Protein AF-A0A2X3K5T3-F1 (afdb_monomer_lite)

pLDDT: mean 76.41, std 12.69, range [44.5, 94.44]

Sequence (70 aa):
MAKISAVERGHFLTVIPHFAWRLVNPATLKYFDAPHRPMYMQEYLYSIRNHRYTATMLQHIAEDRDGTSH

Structure (mmCIF, N/CA/C/O backbone):
data_AF-A0A2X3K5T3-F1
#
_entry.id   AF-A0A2X3K5T3-F1
#
loop_
_atom_site.group_PDB
_atom_site.id
_atom_site.type_symbol
_atom_site.label_atom_id
_atom_site.label_alt_id
_atom_site.label_comp_id
_atom_site.label_asym_id
_atom_site.label_entity_id
_atom_site.label_seq_id
_atom_site.pdbx_PDB_ins_code
_atom_site.Cartn_x
_atom_site.Cartn_y
_atom_site.Cartn_z
_atom_site.occupancy
_atom_site.B_iso_or_equiv
_atom_site.auth_seq_id
_atom_site.auth_comp_id
_atom_site.auth_asym_id
_atom_site.auth_atom_id
_atom_site.pdbx_PDB_model_num
ATOM 1 N N . MET A 1 1 ? 14.643 4.193 1.684 1.00 48.53 1 MET A N 1
ATOM 2 C CA . MET A 1 1 ? 15.546 5.000 0.832 1.00 48.53 1 MET A CA 1
ATOM 3 C C . MET A 1 1 ? 16.582 4.161 0.077 1.00 48.53 1 MET A C 1
ATOM 5 O O . MET A 1 1 ? 16.620 4.269 -1.136 1.00 48.53 1 MET A O 1
ATOM 9 N N . ALA A 1 2 ? 17.369 3.284 0.719 1.00 54.53 2 ALA A N 1
ATOM 10 C CA . ALA A 1 2 ? 18.468 2.563 0.042 1.00 54.53 2 ALA A CA 1
ATOM 11 C C . ALA A 1 2 ? 18.056 1.547 -1.050 1.00 54.53 2 ALA A C 1
ATOM 13 O O . ALA A 1 2 ? 18.795 1.353 -2.008 1.00 54.53 2 ALA A O 1
ATOM 14 N N . LYS A 1 3 ? 16.891 0.894 -0.923 1.00 54.06 3 LYS A N 1
ATOM 15 C CA . LYS A 1 3 ? 16.417 -0.080 -1.921 1.00 54.06 3 LYS A CA 1
ATOM 16 C C . LYS A 1 3 ? 15.877 0.622 -3.176 1.00 54.06 3 LYS A C 1
ATOM 18 O O . LYS A 1 3 ? 16.379 0.372 -4.258 1.00 54.06 3 LYS A O 1
ATOM 23 N N . ILE A 1 4 ? 14.942 1.564 -3.050 1.00 57.91 4 ILE A N 1
ATOM 24 C CA . ILE A 1 4 ? 14.327 2.248 -4.211 1.00 57.91 4 ILE A CA 1
ATOM 25 C C . ILE A 1 4 ? 15.392 2.814 -5.175 1.00 57.91 4 ILE A C 1
ATOM 27 O O . ILE A 1 4 ? 15.339 2.542 -6.371 1.00 57.91 4 ILE A O 1
ATOM 31 N N . SER A 1 5 ? 16.439 3.455 -4.645 1.00 56.53 5 SER A N 1
ATOM 32 C CA . SER A 1 5 ? 17.512 4.046 -5.459 1.00 56.53 5 SER A CA 1
ATOM 33 C C . SER A 1 5 ? 18.418 3.044 -6.185 1.00 56.53 5 SER A C 1
ATOM 35 O O . SER A 1 5 ? 19.163 3.432 -7.082 1.00 56.53 5 SER A O 1
ATOM 37 N N . ALA A 1 6 ? 18.441 1.765 -5.805 1.00 59.16 6 ALA A N 1
ATOM 38 C CA . ALA A 1 6 ? 19.207 0.747 -6.528 1.00 59.16 6 ALA A CA 1
ATOM 39 C C . ALA A 1 6 ? 18.351 -0.028 -7.559 1.00 59.16 6 ALA A C 1
ATOM 41 O O . ALA A 1 6 ? 18.930 -0.602 -8.481 1.00 59.16 6 ALA A O 1
ATOM 42 N N . VAL A 1 7 ? 17.008 0.044 -7.484 1.00 61.03 7 VAL A N 1
ATOM 43 C CA . VAL A 1 7 ? 16.113 -0.378 -8.585 1.00 61.03 7 VAL A CA 1
ATOM 44 C C . VAL A 1 7 ? 16.270 0.593 -9.746 1.00 61.03 7 VAL A C 1
ATOM 46 O O . VAL A 1 7 ? 16.478 0.176 -10.878 1.00 61.03 7 VAL A O 1
ATOM 49 N N . GLU A 1 8 ? 16.261 1.895 -9.448 1.00 60.03 8 GLU A N 1
ATOM 50 C CA . GLU A 1 8 ? 16.418 2.966 -10.443 1.00 60.03 8 GLU A CA 1
ATOM 51 C C . GLU A 1 8 ? 17.763 2.907 -11.185 1.00 60.03 8 GLU A C 1
ATOM 53 O O . GLU A 1 8 ? 17.872 3.374 -12.313 1.00 60.03 8 GLU A O 1
ATOM 58 N N . ARG A 1 9 ? 18.786 2.290 -10.579 1.00 67.06 9 ARG A N 1
ATOM 59 C CA . ARG A 1 9 ? 20.104 2.055 -11.192 1.00 67.06 9 ARG A CA 1
ATOM 60 C C . ARG A 1 9 ? 20.224 0.702 -11.911 1.00 67.06 9 ARG A C 1
ATOM 62 O O . ARG A 1 9 ? 21.303 0.364 -12.382 1.00 67.06 9 ARG A O 1
ATOM 69 N N . GLY A 1 10 ? 19.142 -0.077 -11.989 1.00 66.00 10 GLY A N 1
ATOM 70 C CA . GLY A 1 10 ? 19.089 -1.347 -12.723 1.00 66.00 10 GLY A CA 1
ATOM 71 C C . GLY A 1 10 ? 19.817 -2.520 -12.058 1.00 66.00 10 GLY A C 1
ATOM 72 O O . GLY A 1 10 ? 20.036 -3.543 -12.700 1.00 66.00 10 GLY A O 1
ATOM 73 N N . HIS A 1 11 ? 20.202 -2.404 -10.784 1.00 74.75 11 HIS A N 1
ATOM 74 C CA . HIS A 1 11 ? 20.995 -3.434 -10.105 1.00 74.75 11 HIS A CA 1
ATOM 75 C C . HIS A 1 11 ? 20.157 -4.559 -9.490 1.00 74.75 11 HIS A C 1
ATOM 77 O O . HIS A 1 11 ? 20.717 -5.590 -9.116 1.00 74.75 11 HIS A O 1
ATOM 83 N N . PHE A 1 12 ? 18.838 -4.384 -9.353 1.00 72.81 12 PHE A N 1
ATOM 84 C CA . PHE A 1 12 ? 17.964 -5.417 -8.802 1.00 72.81 12 PHE A CA 1
ATOM 85 C C . PHE A 1 12 ? 16.485 -5.231 -9.176 1.00 72.81 12 PHE A C 1
ATOM 87 O O . PHE A 1 12 ? 16.048 -4.134 -9.521 1.00 72.81 12 PHE A O 1
ATOM 94 N N . LEU A 1 13 ? 15.711 -6.314 -9.046 1.00 79.62 13 LEU A N 1
ATOM 95 C CA . LEU A 1 13 ? 14.250 -6.328 -9.161 1.00 79.62 13 LEU A CA 1
ATOM 96 C C . LEU A 1 13 ? 13.613 -6.456 -7.772 1.00 79.62 13 LEU A C 1
ATOM 98 O O . LEU A 1 13 ? 14.113 -7.197 -6.925 1.00 79.62 13 LEU A O 1
ATOM 102 N N . THR A 1 14 ? 12.494 -5.767 -7.540 1.00 80.38 14 THR A N 1
ATOM 103 C CA . THR A 1 14 ? 11.713 -5.883 -6.300 1.00 80.38 14 THR A CA 1
ATOM 104 C C . THR A 1 14 ? 10.244 -6.110 -6.597 1.00 80.38 14 THR A C 1
ATOM 106 O O . THR A 1 14 ? 9.687 -5.510 -7.511 1.00 80.38 14 THR A O 1
ATOM 109 N N . VAL A 1 15 ? 9.606 -6.938 -5.776 1.00 80.50 15 VAL A N 1
ATOM 110 C CA . VAL A 1 15 ? 8.147 -7.047 -5.734 1.00 80.50 15 VAL A CA 1
ATOM 111 C C . VAL A 1 15 ? 7.613 -5.915 -4.856 1.00 80.50 15 VAL A C 1
ATOM 113 O O . VAL A 1 15 ? 8.201 -5.613 -3.814 1.00 80.50 15 VAL A O 1
ATOM 116 N N . ILE A 1 16 ? 6.523 -5.277 -5.278 1.00 80.19 16 ILE A N 1
ATOM 117 C CA . ILE A 1 16 ? 5.807 -4.252 -4.510 1.00 80.19 16 ILE A CA 1
ATOM 118 C C . ILE A 1 16 ? 4.318 -4.613 -4.420 1.00 80.19 16 ILE A C 1
ATOM 120 O O . ILE A 1 16 ? 3.814 -5.303 -5.310 1.00 80.19 16 ILE A O 1
ATOM 124 N N . PRO A 1 17 ? 3.588 -4.143 -3.391 1.00 78.94 17 PRO A N 1
ATOM 125 C CA . PRO A 1 17 ? 2.134 -4.246 -3.370 1.00 78.94 17 PRO A CA 1
ATOM 126 C C . PRO A 1 17 ? 1.506 -3.585 -4.601 1.00 78.94 17 PRO A C 1
ATOM 128 O O . PRO A 1 17 ? 1.950 -2.522 -5.040 1.00 78.94 17 PRO A O 1
ATOM 131 N N . HIS A 1 18 ? 0.421 -4.165 -5.118 1.00 77.69 18 HIS A N 1
ATOM 132 C CA . HIS A 1 18 ? -0.229 -3.696 -6.347 1.00 77.69 18 HIS A CA 1
ATOM 133 C C . HIS A 1 18 ? -0.807 -2.272 -6.256 1.00 77.69 18 HIS A C 1
ATOM 135 O O . HIS A 1 18 ? -1.117 -1.676 -7.273 1.00 77.69 18 HIS A O 1
ATOM 141 N N . PHE A 1 19 ? -0.973 -1.658 -5.086 1.00 77.00 19 PHE A N 1
ATOM 142 C CA . PHE A 1 19 ? -1.357 -0.240 -5.047 1.00 77.00 19 PHE A CA 1
ATOM 143 C C . PHE A 1 19 ? -0.149 0.699 -5.189 1.00 77.00 19 PHE A C 1
ATOM 145 O O . PHE A 1 19 ? -0.312 1.839 -5.620 1.00 77.00 19 PHE A O 1
ATOM 152 N N . ALA A 1 20 ? 1.055 0.229 -4.847 1.00 78.00 20 ALA A N 1
ATOM 153 C CA . ALA A 1 20 ? 2.241 1.063 -4.700 1.00 78.00 20 ALA A CA 1
ATOM 154 C C . ALA A 1 20 ? 2.839 1.512 -6.041 1.00 78.00 20 ALA A C 1
ATOM 156 O O . ALA A 1 20 ? 3.477 2.559 -6.074 1.00 78.00 20 ALA A O 1
ATOM 157 N N . TRP A 1 21 ? 2.599 0.796 -7.151 1.00 73.50 21 TRP A N 1
ATOM 158 C CA . TRP A 1 21 ? 3.085 1.220 -8.480 1.00 73.50 21 TRP A CA 1
ATOM 159 C C . TRP A 1 21 ? 2.492 2.561 -8.933 1.00 73.50 21 TRP A C 1
ATOM 161 O O . TRP A 1 21 ? 3.116 3.273 -9.709 1.00 73.50 21 TRP A O 1
ATOM 171 N N . ARG A 1 22 ? 1.324 2.946 -8.402 1.00 73.12 22 ARG A N 1
ATOM 172 C CA . ARG A 1 22 ? 0.723 4.269 -8.638 1.00 73.12 22 ARG A CA 1
ATOM 173 C C . ARG A 1 22 ? 1.426 5.396 -7.874 1.00 73.12 22 ARG A C 1
ATOM 175 O O . ARG A 1 22 ? 1.222 6.559 -8.194 1.00 73.12 22 ARG A O 1
ATOM 182 N N . LEU A 1 23 ? 2.215 5.056 -6.854 1.00 73.12 23 LEU A N 1
ATOM 183 C CA . LEU A 1 23 ? 2.911 6.002 -5.974 1.00 73.12 23 LEU A CA 1
ATOM 184 C C . LEU A 1 23 ? 4.398 6.157 -6.324 1.00 73.12 23 LEU A C 1
ATOM 186 O O . LEU A 1 23 ? 5.074 7.011 -5.756 1.00 73.12 23 LEU A O 1
ATOM 190 N N . VAL A 1 2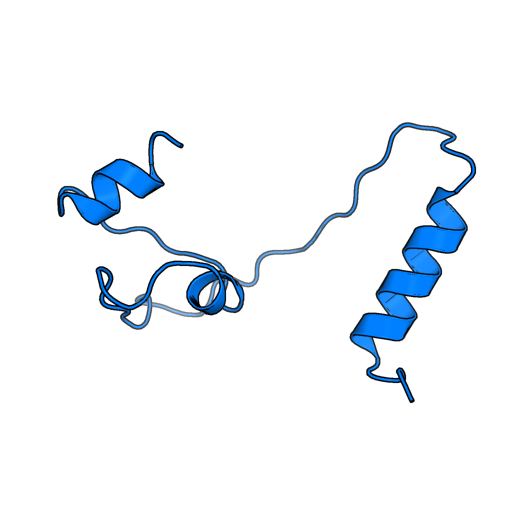4 ? 4.921 5.329 -7.230 1.00 69.56 24 VAL A N 1
ATOM 191 C CA . VAL A 1 24 ? 6.304 5.397 -7.717 1.00 69.56 24 VAL A CA 1
ATOM 192 C C . VAL A 1 24 ? 6.342 5.948 -9.140 1.00 69.56 24 VAL A C 1
ATOM 194 O O . VAL A 1 24 ? 5.412 5.752 -9.917 1.00 69.56 24 VAL A O 1
ATOM 197 N N . ASN A 1 25 ? 7.410 6.676 -9.473 1.00 66.25 25 ASN A N 1
ATOM 198 C CA . ASN A 1 25 ? 7.510 7.417 -10.728 1.00 66.25 25 ASN A CA 1
ATOM 199 C C . ASN A 1 25 ? 7.517 6.463 -11.946 1.00 66.25 25 ASN A C 1
ATOM 201 O O . ASN A 1 25 ? 8.496 5.737 -12.138 1.00 66.25 25 ASN A O 1
ATOM 205 N N . PRO A 1 26 ? 6.476 6.464 -12.802 1.00 63.72 26 PRO A N 1
ATOM 206 C CA . PRO A 1 26 ? 6.420 5.586 -13.968 1.00 63.72 26 PRO A CA 1
ATOM 207 C C . PRO A 1 26 ? 7.357 6.033 -15.099 1.00 63.72 26 PRO A C 1
ATOM 209 O O . PRO A 1 26 ? 7.607 5.256 -16.014 1.00 63.72 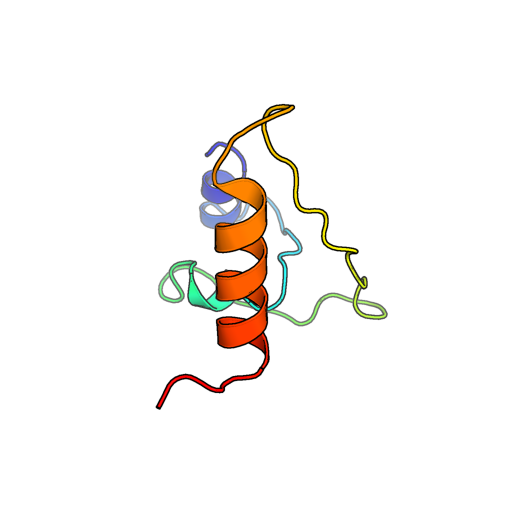26 PRO A O 1
ATOM 212 N N . ALA A 1 27 ? 7.896 7.259 -15.059 1.00 70.69 27 ALA A N 1
ATOM 213 C CA . ALA A 1 27 ? 8.780 7.763 -16.111 1.00 70.69 27 ALA A CA 1
ATOM 214 C C . ALA A 1 27 ? 10.149 7.061 -16.135 1.00 70.69 27 ALA A C 1
ATOM 216 O O . ALA A 1 27 ? 10.810 7.045 -17.170 1.00 70.69 27 ALA A O 1
ATOM 217 N N . THR A 1 28 ? 10.578 6.482 -15.009 1.00 70.25 28 THR A N 1
ATOM 218 C CA . THR A 1 28 ? 11.890 5.830 -14.865 1.00 70.25 28 THR A CA 1
ATOM 219 C C . THR A 1 28 ? 11.804 4.325 -14.612 1.00 70.25 28 THR A C 1
ATOM 221 O O . THR A 1 28 ? 12.835 3.655 -14.611 1.00 70.25 28 THR A O 1
ATOM 224 N N . LEU A 1 29 ? 10.601 3.771 -14.413 1.00 74.75 29 LEU A N 1
ATOM 225 C CA . LEU A 1 29 ? 10.399 2.382 -13.995 1.00 74.75 29 LEU A CA 1
ATOM 226 C C . LEU A 1 29 ? 9.497 1.619 -14.970 1.00 74.75 29 LEU A C 1
ATOM 228 O O . LEU A 1 29 ? 8.436 2.094 -15.367 1.00 74.75 29 LEU A O 1
ATOM 232 N N . LYS A 1 30 ? 9.900 0.390 -15.308 1.00 77.69 30 LYS A N 1
ATOM 233 C CA . LYS A 1 30 ? 9.096 -0.563 -16.081 1.00 77.69 30 LYS A CA 1
ATOM 234 C C . LYS A 1 30 ? 8.532 -1.634 -15.151 1.00 77.69 30 LYS A C 1
ATOM 236 O O . LYS A 1 30 ? 9.285 -2.263 -14.410 1.00 77.69 30 LYS A O 1
ATOM 241 N N . TYR A 1 31 ? 7.222 -1.852 -15.218 1.00 77.19 31 TYR A N 1
ATOM 242 C CA . TYR A 1 31 ? 6.514 -2.840 -14.403 1.00 77.19 31 TYR A CA 1
ATOM 243 C C . TYR A 1 31 ? 6.315 -4.145 -15.175 1.00 77.19 31 TYR A C 1
ATOM 245 O O . TYR A 1 31 ? 6.109 -4.136 -16.389 1.00 77.19 31 TYR A O 1
ATOM 253 N N . PHE A 1 32 ? 6.376 -5.259 -14.454 1.00 79.69 32 PHE A N 1
ATOM 254 C CA . PHE A 1 32 ? 6.156 -6.607 -14.966 1.00 79.69 32 PHE A CA 1
ATOM 255 C C . PHE A 1 32 ? 5.291 -7.372 -13.971 1.00 79.69 32 PHE A C 1
ATOM 257 O O . PHE A 1 32 ? 5.359 -7.105 -12.767 1.00 79.69 32 PHE A O 1
ATOM 264 N N . ASP A 1 33 ? 4.543 -8.354 -14.462 1.00 80.25 33 ASP A N 1
ATOM 265 C CA . ASP A 1 33 ? 3.866 -9.299 -13.584 1.00 80.25 33 ASP A CA 1
ATOM 266 C C . ASP A 1 33 ? 4.905 -10.114 -12.812 1.00 80.25 33 ASP A C 1
ATOM 268 O O . ASP A 1 33 ? 5.855 -10.663 -13.383 1.00 80.25 33 ASP A O 1
ATOM 272 N N . ALA A 1 34 ? 4.743 -10.179 -11.491 1.00 80.88 34 ALA A N 1
ATOM 273 C CA . ALA A 1 34 ? 5.586 -11.031 -10.672 1.00 80.88 34 ALA A CA 1
ATOM 274 C C . ALA A 1 34 ? 5.313 -12.506 -11.030 1.00 80.88 34 ALA A C 1
ATOM 276 O O . ALA A 1 34 ? 4.150 -12.895 -11.161 1.00 80.88 34 ALA A O 1
ATOM 277 N N . PRO A 1 35 ? 6.351 -13.347 -11.178 1.00 75.31 35 PRO A N 1
ATOM 278 C CA . PRO A 1 35 ? 6.153 -14.766 -11.439 1.00 75.31 35 PRO A CA 1
ATOM 279 C C . PRO A 1 35 ? 5.498 -15.448 -10.229 1.00 75.31 35 PRO A C 1
ATOM 281 O O . PRO A 1 35 ? 5.806 -15.107 -9.086 1.00 75.31 35 PRO A O 1
ATOM 284 N N . HIS A 1 36 ? 4.696 -16.487 -10.486 1.00 74.81 36 HIS A N 1
ATOM 285 C CA . HIS A 1 36 ? 3.875 -17.232 -9.513 1.00 74.81 36 HIS A CA 1
ATOM 286 C C . HIS A 1 36 ? 2.599 -16.502 -9.066 1.00 74.81 36 HIS A C 1
ATOM 288 O O . HIS A 1 36 ? 2.227 -15.457 -9.590 1.00 74.81 36 HIS A O 1
ATOM 294 N N . ARG A 1 37 ? 1.849 -17.125 -8.147 1.00 71.25 37 ARG A N 1
ATOM 295 C CA . ARG A 1 37 ? 0.596 -16.557 -7.644 1.00 71.25 37 ARG A CA 1
ATOM 296 C C . ARG A 1 37 ? 0.875 -15.277 -6.849 1.00 71.25 37 ARG A C 1
ATOM 298 O O . ARG A 1 37 ? 1.876 -15.239 -6.130 1.00 71.25 37 ARG A O 1
ATOM 305 N N . PRO A 1 38 ? -0.023 -14.276 -6.916 1.00 70.75 38 PRO A N 1
ATOM 306 C CA . PRO A 1 38 ? 0.068 -13.092 -6.077 1.00 70.75 38 PRO A CA 1
ATOM 307 C C . PRO A 1 38 ? 0.245 -13.489 -4.613 1.00 70.75 38 PRO A C 1
ATOM 309 O O . PRO A 1 38 ? -0.522 -14.293 -4.077 1.00 70.75 38 PRO A O 1
ATOM 312 N N . MET A 1 39 ? 1.264 -12.929 -3.968 1.00 71.62 39 MET A N 1
ATOM 313 C CA . MET A 1 39 ? 1.424 -13.070 -2.530 1.00 71.62 39 MET A CA 1
ATOM 314 C C . MET A 1 39 ? 0.356 -12.206 -1.862 1.00 71.62 39 MET A C 1
ATOM 316 O O . MET A 1 39 ? 0.444 -10.978 -1.891 1.00 71.62 39 MET A O 1
ATOM 320 N N . TYR A 1 40 ? -0.665 -12.837 -1.280 1.00 72.00 40 TYR A N 1
ATOM 321 C CA . TYR A 1 40 ? -1.593 -12.121 -0.413 1.00 72.00 40 TYR A CA 1
ATOM 322 C C . TYR A 1 40 ? -0.831 -11.704 0.845 1.00 72.00 40 TYR A C 1
ATOM 324 O O . TYR A 1 40 ? -0.450 -12.546 1.658 1.00 72.00 40 TYR A O 1
ATOM 332 N N . MET A 1 41 ? -0.548 -10.410 0.972 1.00 76.94 41 MET A N 1
ATOM 333 C CA . MET A 1 41 ? 0.114 -9.866 2.149 1.00 76.94 41 MET A CA 1
ATOM 334 C C . MET A 1 41 ? -0.962 -9.429 3.138 1.00 76.94 41 MET A C 1
ATOM 336 O O . MET A 1 41 ? -1.743 -8.529 2.839 1.00 76.94 41 MET A O 1
ATOM 340 N N . GLN A 1 42 ? -1.017 -10.078 4.300 1.00 78.00 42 GLN A N 1
ATOM 341 C CA . GLN A 1 42 ? -1.936 -9.676 5.358 1.00 78.00 42 GLN A CA 1
ATOM 342 C C . GLN A 1 42 ? -1.555 -8.287 5.880 1.00 78.00 42 GLN A C 1
ATOM 344 O O . GLN A 1 42 ? -0.386 -8.004 6.150 1.00 78.00 42 GLN A O 1
ATOM 349 N N . GLU A 1 43 ? -2.553 -7.425 6.029 1.00 81.38 43 GLU A N 1
ATOM 350 C CA . GLU A 1 43 ? -2.373 -6.068 6.530 1.00 81.38 43 GLU A CA 1
ATOM 351 C C . GLU A 1 43 ? -2.579 -6.032 8.046 1.00 81.38 43 GLU A C 1
ATOM 353 O O . GLU A 1 43 ? -3.553 -6.577 8.567 1.00 81.38 43 GLU A O 1
ATOM 358 N N . TYR A 1 44 ? -1.671 -5.360 8.753 1.00 84.81 44 TYR A N 1
ATOM 359 C CA . TYR A 1 44 ? -1.780 -5.110 10.187 1.00 84.81 44 TYR A CA 1
ATOM 360 C C . TYR A 1 44 ? -1.731 -3.609 10.451 1.00 84.81 44 TYR A C 1
ATOM 362 O O . TYR A 1 44 ? -0.817 -2.920 9.997 1.00 84.81 44 TYR A O 1
ATOM 370 N N . LEU A 1 45 ? -2.688 -3.117 11.234 1.00 88.62 45 LEU A N 1
ATOM 371 C CA . LEU A 1 45 ? -2.635 -1.781 11.814 1.00 88.62 45 LEU A CA 1
ATOM 372 C C . LEU A 1 45 ? -2.023 -1.887 13.209 1.00 88.62 45 LEU A C 1
ATOM 374 O O . LEU A 1 45 ? -2.446 -2.713 14.018 1.00 88.62 45 LEU A O 1
ATOM 378 N N . TYR A 1 46 ? -1.034 -1.048 13.498 1.00 90.56 46 TYR A N 1
ATOM 379 C CA . TYR A 1 46 ? -0.445 -0.940 14.827 1.00 90.56 46 TYR A CA 1
ATOM 380 C C . TYR A 1 46 ? -0.515 0.510 15.296 1.00 90.56 46 TYR A C 1
ATOM 382 O O . TYR A 1 46 ? -0.349 1.446 14.516 1.00 90.56 46 TYR A O 1
ATOM 390 N N . SER A 1 47 ? -0.768 0.698 16.586 1.00 90.12 47 SER A N 1
ATOM 391 C CA . SER A 1 47 ? -0.760 2.011 17.220 1.00 90.12 47 SER A CA 1
ATOM 392 C C . SER A 1 47 ? -0.050 1.948 18.567 1.00 90.12 47 SER A C 1
ATOM 394 O O . SER A 1 47 ? 0.211 0.875 19.120 1.00 90.12 47 SER A O 1
ATOM 396 N N . ILE A 1 48 ? 0.287 3.122 19.099 1.00 93.56 48 ILE A N 1
ATOM 397 C CA . ILE A 1 48 ? 0.753 3.244 20.479 1.00 93.56 48 ILE A CA 1
ATOM 398 C C . ILE A 1 48 ? -0.384 2.791 21.403 1.00 93.56 48 ILE A C 1
ATOM 400 O O . ILE A 1 48 ? -1.540 3.188 21.226 1.00 93.56 48 ILE A O 1
ATOM 404 N N . ARG A 1 49 ? -0.054 1.971 22.410 1.00 91.38 49 ARG A N 1
ATOM 405 C CA . ARG A 1 49 ? -1.035 1.493 23.395 1.00 91.38 49 ARG A CA 1
ATOM 406 C C . ARG A 1 49 ? -1.787 2.677 24.013 1.00 91.38 49 ARG A C 1
ATOM 408 O O . ARG A 1 49 ? -1.176 3.678 24.376 1.00 91.38 49 ARG A O 1
ATOM 415 N N . ASN A 1 50 ? -3.103 2.534 24.167 1.00 89.81 50 ASN A N 1
ATOM 416 C CA . ASN A 1 50 ? -4.000 3.533 24.764 1.00 89.81 50 ASN A CA 1
ATOM 417 C C . ASN A 1 50 ? -4.067 4.888 24.028 1.00 89.81 50 ASN A C 1
ATOM 419 O O . ASN A 1 50 ? -4.473 5.890 24.620 1.00 89.81 50 ASN A O 1
ATOM 423 N N . HIS A 1 51 ? -3.704 4.954 22.742 1.00 93.31 51 HIS A N 1
ATOM 424 C CA . HIS A 1 51 ? -3.896 6.172 21.957 1.00 93.31 51 HIS A CA 1
ATOM 425 C C . HIS A 1 51 ? -5.396 6.474 21.781 1.00 93.31 51 HIS A C 1
ATOM 427 O O . HIS A 1 51 ? -6.123 5.705 21.143 1.00 93.31 51 HIS A O 1
ATOM 433 N N . ARG A 1 52 ? -5.851 7.605 22.342 1.00 91.88 52 ARG A N 1
ATOM 434 C CA . ARG A 1 52 ? -7.275 7.976 22.494 1.00 91.88 52 ARG A CA 1
ATOM 435 C C . ARG A 1 52 ? -8.071 7.994 21.187 1.00 91.88 52 ARG A C 1
ATOM 437 O O . ARG A 1 52 ? -9.258 7.703 21.206 1.00 91.88 52 ARG A O 1
ATOM 444 N N . TYR A 1 53 ? -7.421 8.288 20.065 1.00 93.12 53 TYR A N 1
ATOM 445 C CA . TYR A 1 53 ? -8.077 8.418 18.760 1.00 93.12 53 TYR A CA 1
ATOM 446 C C . TYR A 1 53 ? -8.029 7.149 17.902 1.00 93.12 53 TYR A C 1
ATOM 448 O O . TYR A 1 53 ? -8.428 7.185 16.743 1.00 93.12 53 TYR A O 1
ATOM 456 N N . THR A 1 54 ? -7.540 6.023 18.435 1.00 94.12 54 THR A N 1
ATOM 457 C CA . THR A 1 54 ? -7.414 4.785 17.642 1.00 94.12 54 THR A CA 1
ATOM 458 C C . THR A 1 54 ? -8.766 4.316 17.105 1.00 94.12 54 THR A C 1
ATOM 460 O O . THR A 1 54 ? -8.855 3.980 15.931 1.00 94.12 54 THR A O 1
ATOM 463 N N . ALA A 1 55 ? -9.825 4.352 17.921 1.00 91.81 55 ALA A N 1
ATOM 464 C CA . ALA A 1 55 ? -11.161 3.926 17.497 1.00 91.81 55 ALA A CA 1
ATOM 465 C C . ALA A 1 55 ? -11.708 4.787 16.345 1.00 91.81 55 ALA A C 1
ATOM 467 O O . ALA A 1 55 ? -12.153 4.252 15.336 1.00 91.81 55 ALA A O 1
ATOM 468 N N . THR A 1 56 ? -11.590 6.112 16.458 1.00 94.44 56 THR A N 1
ATOM 469 C CA . THR A 1 56 ? -12.000 7.054 15.407 1.00 94.44 56 THR A CA 1
ATOM 470 C C . THR A 1 56 ? -11.224 6.832 14.108 1.00 94.44 56 THR A C 1
ATOM 472 O O . THR A 1 56 ? -11.808 6.827 13.033 1.00 94.44 56 THR A O 1
ATOM 475 N N . MET A 1 57 ? -9.911 6.597 14.191 1.00 92.62 57 MET A N 1
ATOM 476 C CA . MET A 1 57 ? -9.097 6.329 12.999 1.00 92.62 57 MET A CA 1
ATOM 477 C C . MET A 1 57 ? -9.473 5.008 12.324 1.00 92.62 57 MET A C 1
ATOM 479 O O . MET A 1 57 ? -9.503 4.946 11.100 1.00 92.62 57 MET A O 1
ATOM 483 N N . LEU A 1 58 ? -9.795 3.967 13.098 1.00 92.06 58 LEU A N 1
ATOM 484 C CA . LEU A 1 58 ? -10.280 2.701 12.542 1.00 92.06 58 LEU A CA 1
ATOM 485 C C . LEU A 1 58 ? -11.614 2.873 11.808 1.00 92.06 58 LEU A C 1
ATOM 487 O O . LEU A 1 58 ? -11.793 2.268 10.755 1.00 92.06 58 LEU A O 1
ATOM 491 N N . GLN A 1 59 ? -12.510 3.715 12.329 1.00 92.06 59 GLN A N 1
ATOM 492 C CA . GLN A 1 59 ? -13.775 4.031 11.670 1.00 92.06 59 GLN A CA 1
ATOM 493 C C . GLN A 1 59 ? -13.551 4.734 10.325 1.00 92.06 59 GLN A C 1
ATOM 495 O O . GLN A 1 59 ? -14.054 4.257 9.315 1.00 92.06 59 GLN A O 1
ATOM 500 N N . HIS A 1 60 ? -12.735 5.792 10.283 1.00 91.88 60 HIS A N 1
ATOM 501 C CA . HIS A 1 60 ? -12.444 6.486 9.023 1.00 91.88 60 HIS A CA 1
ATOM 502 C C . HIS A 1 60 ? -11.811 5.559 7.973 1.00 91.88 60 HIS A C 1
ATOM 504 O O . HIS A 1 60 ? -12.121 5.661 6.792 1.00 91.88 60 HIS A O 1
ATOM 510 N N . ILE A 1 61 ? -10.936 4.631 8.387 1.00 90.62 61 ILE A N 1
ATOM 511 C CA . ILE A 1 61 ? -10.342 3.642 7.471 1.00 90.62 61 ILE A CA 1
ATOM 512 C C . ILE A 1 61 ? -11.412 2.700 6.905 1.00 90.62 61 ILE A C 1
ATOM 514 O O . ILE A 1 61 ? -11.335 2.333 5.734 1.00 90.62 61 ILE A O 1
ATOM 518 N N . ALA A 1 62 ? -12.382 2.278 7.721 1.00 89.19 62 ALA A N 1
ATOM 519 C CA . ALA A 1 62 ? -13.479 1.435 7.254 1.00 89.19 62 ALA A CA 1
ATOM 520 C C . ALA A 1 62 ? -14.358 2.185 6.238 1.00 89.19 62 ALA A C 1
ATOM 522 O O . ALA A 1 62 ? -14.610 1.670 5.154 1.00 89.19 62 ALA A O 1
ATOM 523 N N . GLU A 1 63 ? -14.720 3.432 6.545 1.00 91.19 63 GLU A N 1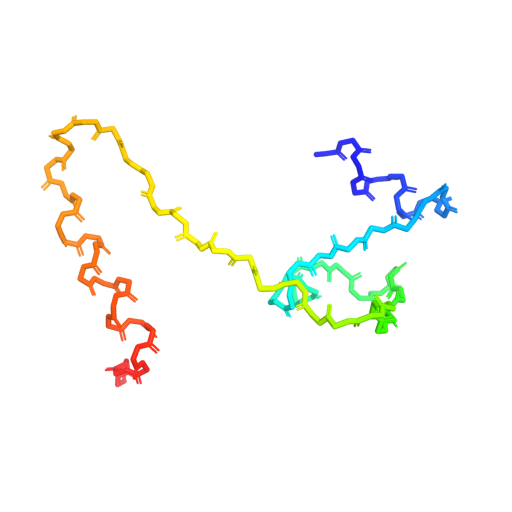
ATOM 524 C CA . GLU A 1 63 ? -15.530 4.296 5.673 1.00 91.19 63 GLU A CA 1
ATOM 525 C C . GLU A 1 63 ? -14.859 4.575 4.314 1.00 91.19 63 GLU A C 1
ATOM 527 O O . GLU A 1 63 ? -15.536 4.579 3.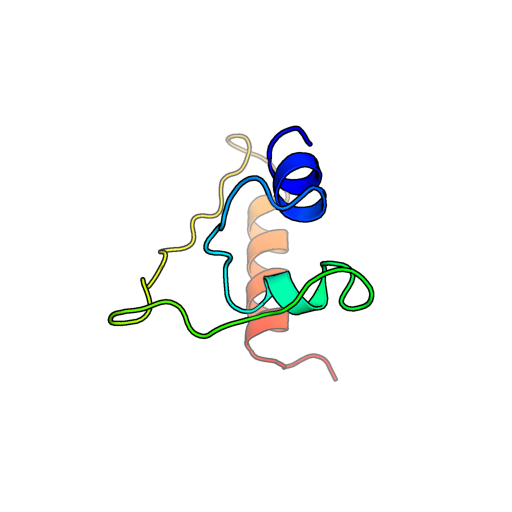283 1.00 91.19 63 GLU A O 1
ATOM 532 N N . ASP A 1 64 ? -13.534 4.770 4.298 1.00 85.56 64 ASP A N 1
ATOM 533 C CA . ASP A 1 64 ? -12.738 4.953 3.073 1.00 85.56 64 ASP A CA 1
ATOM 534 C C . ASP A 1 64 ? -12.683 3.667 2.227 1.00 85.56 64 ASP A C 1
ATOM 536 O O . ASP A 1 64 ? -12.819 3.703 1.003 1.00 85.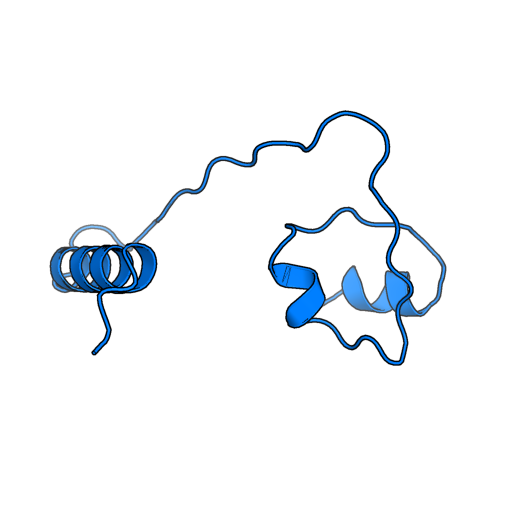56 64 ASP A O 1
ATOM 540 N N . ARG A 1 65 ? -12.544 2.499 2.873 1.00 80.25 65 ARG A N 1
ATOM 541 C CA . ARG A 1 65 ? -12.491 1.195 2.185 1.00 80.25 65 ARG A CA 1
ATOM 542 C C . ARG A 1 65 ? -13.810 0.785 1.555 1.00 80.25 65 ARG A C 1
ATOM 544 O O . ARG A 1 65 ? -13.796 0.203 0.471 1.00 80.25 65 ARG A O 1
ATOM 551 N N . ASP A 1 66 ? -14.918 1.080 2.222 1.00 78.62 66 ASP A N 1
ATOM 552 C CA . ASP A 1 66 ? -16.255 0.741 1.737 1.00 78.62 66 ASP A CA 1
ATOM 553 C C . ASP A 1 66 ? -16.721 1.690 0.615 1.00 78.62 66 ASP A C 1
ATOM 555 O O . ASP A 1 66 ? -17.769 1.472 0.006 1.00 78.62 66 ASP A O 1
ATOM 559 N N . GLY A 1 67 ? -15.929 2.723 0.290 1.00 60.66 67 GLY A N 1
ATOM 560 C CA . GLY A 1 67 ? -16.208 3.646 -0.809 1.00 60.66 67 GLY A CA 1
ATOM 561 C C . GLY A 1 67 ? -17.424 4.539 -0.557 1.00 60.66 67 GLY A C 1
ATOM 562 O O . GLY A 1 67 ? -17.990 5.082 -1.502 1.00 60.66 67 GLY A O 1
ATOM 563 N N . THR A 1 68 ? -17.837 4.704 0.702 1.00 53.41 68 THR A N 1
ATOM 564 C CA . THR A 1 68 ? -19.000 5.519 1.097 1.00 53.41 68 THR A CA 1
ATOM 565 C C . THR A 1 68 ? -18.696 7.013 1.233 1.00 53.41 68 THR A C 1
ATOM 567 O O . THR A 1 68 ? -19.478 7.759 1.821 1.00 53.41 68 THR A O 1
ATOM 570 N N . SER A 1 69 ? -17.571 7.484 0.694 1.00 51.16 69 SER A N 1
ATOM 571 C CA . SER A 1 69 ? -17.316 8.919 0.561 1.00 51.16 69 SER A CA 1
ATOM 572 C C . SER A 1 69 ? -18.191 9.491 -0.560 1.00 51.16 69 SER A C 1
ATOM 574 O O . SER A 1 69 ? -17.889 9.322 -1.740 1.00 51.16 69 SER A O 1
ATOM 576 N N . HIS A 1 70 ? -19.305 10.108 -0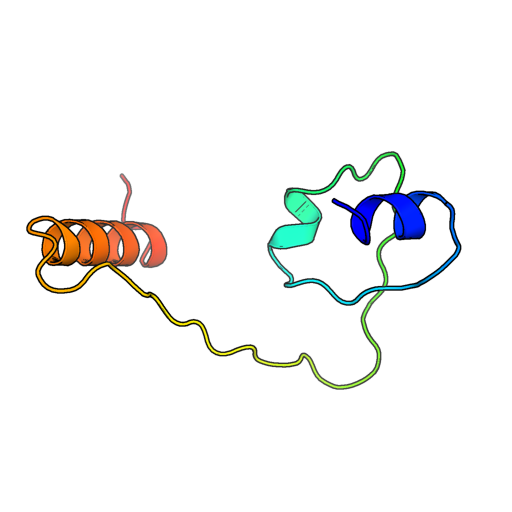.158 1.00 44.50 70 HIS A N 1
ATOM 577 C CA . HIS A 1 70 ? -20.155 10.968 -0.986 1.00 44.50 70 HIS A CA 1
ATOM 578 C C . HIS A 1 70 ? -19.410 12.194 -1.522 1.00 44.50 70 HIS A C 1
ATOM 580 O O . HIS A 1 70 ? -18.572 12.750 -0.775 1.00 44.50 70 HIS A O 1
#

Foldseek 3Di:
DVPVVVVLVVNDDDDDPPVCVVVDDPVRDDDDDDPDDDDPDDDDDDDDPPPPCPVVVVVVVVCVVVVVPD

Radius of gyration: 17.02 Å; chains: 1; bounding box: 41×28×41 Å

Secondary structure (DSSP, 8-state):
-TTHHHHTTTS------TTGGGTS-TTT----PPSSS-----------TT-TTHHHHHHHHHHHHTT---

Organism: Escherichia coli (NCBI:txid562)